Protein AF-A0AAX4KJR4-F1 (afdb_monomer_lite)

pLDDT: mean 84.68, std 13.96, range [45.69, 98.12]

Sequence (149 aa):
MFEKLKAKIAAHHSSHPLAKQRAEFLLVTADTPIERKAHFTAEVVGAGAAYQAFQAFENNEAHNKGIEGKISHARSKEIIVGLAEGRVVKLVEEKRLPFTSETEKVKFIKQAQKHAAADAKRAVRESGLYSQHELEPLDADEKIAAKIM

Structure (mmCIF, N/CA/C/O backbone):
data_AF-A0AAX4KJR4-F1
#
_entry.id   AF-A0AAX4KJR4-F1
#
loop_
_atom_site.group_PDB
_atom_site.id
_atom_site.type_symbol
_atom_site.label_atom_id
_atom_site.label_alt_id
_atom_site.label_comp_id
_atom_site.label_asym_id
_atom_site.label_entity_id
_atom_site.label_seq_id
_atom_site.pdbx_PDB_ins_code
_atom_site.Cartn_x
_atom_site.Cartn_y
_atom_site.Cartn_z
_atom_site.occupancy
_atom_site.B_iso_or_equiv
_atom_site.auth_seq_id
_atom_site.auth_comp_id
_atom_site.auth_asym_id
_atom_site.auth_atom_id
_atom_site.pdbx_PDB_model_num
ATOM 1 N N . MET A 1 1 ? 6.610 -14.774 -23.254 1.00 54.19 1 MET A N 1
ATOM 2 C CA . MET A 1 1 ? 7.323 -13.897 -22.293 1.00 54.19 1 MET A CA 1
ATOM 3 C C . MET A 1 1 ? 6.341 -13.177 -21.369 1.00 54.19 1 MET A C 1
ATOM 5 O O . MET A 1 1 ? 6.512 -13.278 -20.163 1.00 54.19 1 MET A O 1
ATOM 9 N N . PHE A 1 2 ? 5.274 -12.576 -21.910 1.00 57.09 2 PHE A N 1
ATOM 10 C CA . PHE A 1 2 ? 4.187 -11.927 -21.154 1.00 57.09 2 PHE A CA 1
ATOM 11 C C . PHE A 1 2 ? 3.537 -12.786 -20.058 1.00 57.09 2 PHE A C 1
ATOM 13 O O . PHE A 1 2 ? 3.451 -12.342 -18.919 1.00 57.09 2 PHE A O 1
ATOM 20 N N . GLU A 1 3 ? 3.167 -14.033 -20.353 1.00 61.91 3 GLU A N 1
ATOM 21 C CA . GLU A 1 3 ? 2.558 -14.928 -19.352 1.00 61.91 3 GLU A CA 1
ATOM 22 C C . GLU A 1 3 ? 3.482 -15.216 -18.159 1.00 61.91 3 GLU A C 1
ATOM 24 O O . GLU A 1 3 ? 3.032 -15.298 -17.021 1.00 61.91 3 GLU A O 1
ATOM 29 N N . LYS A 1 4 ? 4.802 -15.282 -18.386 1.00 64.38 4 LYS A N 1
ATOM 30 C CA . LYS A 1 4 ? 5.782 -15.464 -17.302 1.00 64.38 4 LYS A CA 1
ATOM 31 C C . LYS A 1 4 ? 5.904 -14.217 -16.423 1.00 64.38 4 LYS A C 1
ATOM 33 O O . LYS A 1 4 ? 6.120 -14.355 -15.225 1.00 64.38 4 LYS A O 1
ATOM 38 N N . LEU A 1 5 ? 5.783 -13.023 -17.006 1.00 64.00 5 LEU A N 1
ATOM 39 C CA . LEU A 1 5 ? 5.812 -11.760 -16.266 1.00 64.00 5 LEU A CA 1
ATOM 40 C C . LEU A 1 5 ? 4.543 -11.601 -15.419 1.00 64.00 5 LEU A C 1
ATOM 42 O O . LEU A 1 5 ? 4.646 -11.395 -14.215 1.00 64.00 5 LEU A O 1
ATOM 46 N N . LYS A 1 6 ? 3.364 -11.825 -16.011 1.00 66.81 6 LYS A N 1
ATOM 47 C CA . LYS A 1 6 ? 2.087 -11.837 -15.280 1.00 66.81 6 LYS A CA 1
ATOM 48 C C . LYS A 1 6 ? 2.082 -12.860 -14.143 1.00 66.81 6 LYS A C 1
ATOM 50 O O . LYS A 1 6 ? 1.675 -12.538 -13.032 1.00 66.81 6 LYS A O 1
ATOM 55 N N . ALA A 1 7 ? 2.588 -14.071 -14.388 1.00 68.62 7 ALA A N 1
ATOM 56 C CA . ALA A 1 7 ? 2.692 -15.102 -13.358 1.00 68.62 7 ALA A CA 1
ATOM 57 C C . ALA A 1 7 ? 3.625 -14.694 -12.205 1.00 68.62 7 ALA A C 1
ATOM 59 O O . ALA A 1 7 ? 3.299 -14.938 -11.047 1.00 68.62 7 ALA A O 1
ATOM 60 N N . LYS A 1 8 ? 4.761 -14.043 -12.498 1.00 68.19 8 LYS A N 1
ATOM 61 C CA . LYS A 1 8 ? 5.677 -13.528 -11.465 1.00 68.19 8 LYS A CA 1
ATOM 62 C C . LYS A 1 8 ? 5.036 -12.434 -10.619 1.00 68.19 8 LYS A C 1
ATOM 64 O O . LYS A 1 8 ? 5.150 -12.474 -9.397 1.00 68.19 8 LYS A O 1
ATOM 69 N N . ILE A 1 9 ? 4.328 -11.507 -11.254 1.00 69.75 9 ILE A N 1
ATOM 70 C CA . ILE A 1 9 ? 3.623 -10.438 -10.550 1.00 69.75 9 ILE A CA 1
ATOM 71 C C . ILE A 1 9 ? 2.519 -11.012 -9.652 1.00 69.75 9 ILE A C 1
ATOM 73 O O . ILE A 1 9 ? 2.442 -10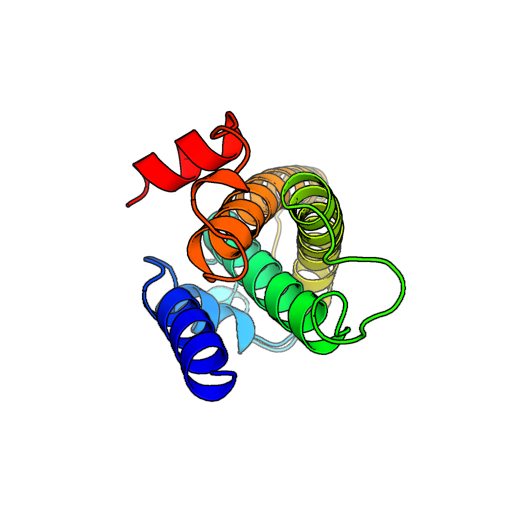.692 -8.465 1.00 69.75 9 ILE A O 1
ATOM 77 N N . ALA A 1 10 ? 1.702 -11.923 -10.187 1.00 70.50 10 ALA A N 1
ATOM 78 C CA . ALA A 1 10 ? 0.656 -12.590 -9.421 1.00 70.50 10 ALA A CA 1
ATOM 79 C C . ALA A 1 10 ? 1.230 -13.374 -8.225 1.00 70.50 10 ALA A C 1
ATOM 81 O O . ALA A 1 10 ? 0.705 -13.279 -7.113 1.00 70.50 10 ALA A O 1
ATOM 82 N N . ALA A 1 11 ? 2.340 -14.092 -8.427 1.00 71.00 11 ALA A N 1
ATOM 83 C CA . ALA A 1 11 ? 3.027 -14.822 -7.366 1.00 71.00 11 ALA A CA 1
ATOM 84 C C . ALA A 1 11 ? 3.527 -13.882 -6.256 1.00 71.00 11 ALA A C 1
ATOM 86 O O . ALA A 1 11 ? 3.281 -14.156 -5.079 1.00 71.00 11 ALA A O 1
ATOM 87 N N . HIS A 1 12 ? 4.128 -12.741 -6.611 1.00 73.00 12 HIS A N 1
ATOM 88 C CA . HIS A 1 12 ? 4.589 -11.737 -5.647 1.00 73.00 12 HIS A CA 1
ATOM 89 C C . HIS A 1 12 ? 3.452 -11.230 -4.740 1.00 73.00 12 HIS A C 1
ATOM 91 O O . HIS A 1 12 ? 3.605 -11.094 -3.526 1.00 73.00 12 HIS A O 1
ATOM 97 N N . HIS A 1 13 ? 2.262 -10.993 -5.297 1.00 74.25 13 HIS A N 1
ATOM 98 C CA . HIS A 1 13 ? 1.127 -10.550 -4.488 1.00 74.25 13 HIS A CA 1
ATOM 99 C C . HIS A 1 13 ? 0.659 -11.583 -3.461 1.00 74.25 13 HIS A C 1
ATOM 101 O O . HIS A 1 13 ? 0.120 -11.193 -2.416 1.00 74.25 13 HIS A O 1
ATOM 107 N N . SER A 1 14 ? 0.832 -12.871 -3.759 1.00 74.50 14 SER A N 1
ATOM 108 C CA . SER A 1 14 ? 0.446 -13.981 -2.885 1.00 74.50 14 SER A CA 1
ATOM 109 C C . SER A 1 14 ? 1.484 -14.305 -1.805 1.00 74.50 14 SER A C 1
ATOM 111 O O . SER A 1 14 ? 1.099 -14.770 -0.737 1.00 74.50 14 SER A O 1
ATOM 113 N N . SER A 1 15 ? 2.769 -14.010 -2.036 1.00 78.00 15 SER A N 1
ATOM 114 C CA . SER A 1 15 ? 3.863 -14.298 -1.095 1.00 78.00 15 SER A CA 1
ATOM 115 C C . SER A 1 15 ? 4.034 -13.254 0.014 1.00 78.00 15 SER A C 1
ATOM 117 O O . SER A 1 15 ? 4.844 -13.439 0.917 1.00 78.00 15 SER A O 1
ATOM 119 N N . HIS A 1 16 ? 3.282 -12.152 -0.028 1.00 80.75 16 HIS A N 1
ATOM 120 C CA . HIS A 1 16 ? 3.312 -11.121 1.007 1.00 80.75 16 HIS A CA 1
ATOM 121 C C . HIS A 1 16 ? 2.865 -11.687 2.376 1.00 80.75 16 HIS A C 1
ATOM 123 O O . HIS A 1 16 ? 1.787 -12.280 2.435 1.00 80.75 16 HIS A O 1
ATOM 129 N N . PRO A 1 17 ? 3.571 -11.425 3.498 1.00 84.12 17 PRO A N 1
ATOM 130 C CA . PRO A 1 17 ? 3.181 -11.929 4.827 1.00 84.12 17 PRO A CA 1
ATOM 131 C C . PRO A 1 17 ? 1.736 -11.577 5.225 1.00 84.12 17 PRO A C 1
ATOM 133 O O . PRO A 1 17 ? 0.977 -12.406 5.719 1.00 84.12 17 PRO A O 1
ATOM 136 N N . LEU A 1 18 ? 1.319 -10.346 4.922 1.00 89.50 18 LEU A N 1
ATOM 137 C CA . LEU A 1 18 ? -0.042 -9.845 5.126 1.00 89.50 18 LEU A CA 1
ATOM 138 C C . LEU A 1 18 ? -1.050 -10.201 4.014 1.00 89.50 18 LEU A C 1
ATOM 140 O O . LEU A 1 18 ? -2.149 -9.655 4.018 1.00 89.50 18 LEU A O 1
ATOM 144 N N . ALA A 1 19 ? -0.743 -11.088 3.057 1.00 88.38 19 ALA A N 1
ATOM 145 C CA . ALA A 1 19 ? -1.614 -11.344 1.899 1.00 88.38 19 ALA A CA 1
ATOM 146 C C . ALA A 1 19 ? -3.047 -11.747 2.289 1.00 88.38 19 ALA A C 1
ATOM 148 O O . ALA A 1 19 ? -4.004 -11.265 1.679 1.00 88.38 19 ALA A O 1
ATOM 149 N N . LYS A 1 20 ? -3.196 -12.582 3.328 1.00 91.44 20 LYS A N 1
ATOM 150 C CA . LYS A 1 20 ? -4.503 -13.018 3.839 1.00 91.44 20 LYS A CA 1
ATOM 151 C C . LYS A 1 20 ? -5.275 -11.866 4.491 1.00 91.44 20 LYS A C 1
ATOM 153 O O . LYS A 1 20 ? -6.393 -11.580 4.076 1.00 91.44 20 LYS A O 1
ATOM 158 N N . GLN A 1 21 ? -4.654 -11.159 5.438 1.00 91.56 21 GLN A N 1
ATOM 159 C CA . GLN A 1 21 ? -5.276 -10.025 6.140 1.00 91.56 21 GLN A CA 1
ATOM 160 C C . GLN A 1 21 ? -5.622 -8.881 5.180 1.00 91.56 21 GLN A C 1
ATOM 162 O O . GLN A 1 21 ? -6.678 -8.266 5.285 1.00 91.56 21 GLN A O 1
ATOM 167 N N . ARG A 1 22 ? -4.763 -8.633 4.187 1.00 93.69 22 ARG A N 1
ATOM 168 C CA . ARG A 1 22 ? -5.022 -7.701 3.091 1.00 93.69 22 ARG A CA 1
ATOM 169 C C . ARG A 1 22 ? -6.267 -8.099 2.304 1.00 93.69 22 ARG A C 1
ATOM 171 O O . ARG A 1 22 ? -7.099 -7.244 2.022 1.00 93.69 22 ARG A O 1
ATOM 178 N N . ALA A 1 23 ? -6.384 -9.368 1.907 1.00 93.19 23 ALA A N 1
ATOM 179 C CA . ALA A 1 23 ? -7.542 -9.847 1.155 1.00 93.19 23 ALA A CA 1
ATOM 180 C C . ALA A 1 23 ? -8.835 -9.688 1.970 1.00 93.19 23 ALA A C 1
ATOM 182 O O . ALA A 1 23 ? -9.816 -9.159 1.456 1.00 93.19 23 ALA A O 1
ATOM 183 N N . GLU A 1 24 ? -8.804 -10.053 3.253 1.00 93.44 24 GLU A N 1
ATOM 184 C CA . GLU A 1 24 ? -9.915 -9.848 4.190 1.00 93.44 24 GLU A CA 1
ATOM 185 C C . GLU A 1 24 ? -10.290 -8.364 4.309 1.00 93.44 24 GLU A C 1
ATOM 187 O O . GLU A 1 24 ? -11.457 -8.002 4.156 1.00 93.44 24 GLU A O 1
ATOM 192 N N . PHE A 1 25 ? -9.301 -7.483 4.482 1.00 95.06 25 PHE A N 1
ATOM 193 C CA . PHE A 1 25 ? -9.511 -6.038 4.513 1.00 95.06 25 PHE A CA 1
ATOM 194 C C . PHE A 1 25 ? -10.148 -5.517 3.224 1.00 95.06 25 PHE A C 1
ATOM 196 O O . PHE A 1 25 ? -11.076 -4.710 3.266 1.00 95.06 25 PHE A O 1
ATOM 203 N N . LEU A 1 26 ? -9.685 -5.967 2.057 1.00 93.69 26 LEU A N 1
ATOM 204 C CA . LEU A 1 26 ? -10.215 -5.510 0.775 1.00 93.69 26 LEU A CA 1
ATOM 205 C C . LEU A 1 26 ? -11.682 -5.916 0.561 1.00 93.69 26 LEU A C 1
ATOM 207 O O . LEU A 1 26 ? -12.397 -5.152 -0.086 1.00 93.69 26 LEU A O 1
ATOM 211 N N . LEU A 1 27 ? -12.149 -7.006 1.178 1.00 94.25 27 LEU A N 1
ATOM 212 C CA . LEU A 1 27 ? -13.553 -7.441 1.157 1.00 94.25 27 LEU A CA 1
ATOM 213 C C . LEU A 1 27 ? -14.474 -6.631 2.085 1.00 94.25 27 LEU A C 1
ATOM 215 O O . LEU A 1 27 ? -15.690 -6.658 1.910 1.00 94.25 27 LEU A O 1
ATOM 219 N N . VAL A 1 28 ? -13.922 -5.900 3.058 1.00 92.81 28 VAL A N 1
ATOM 220 C CA . VAL A 1 28 ? -14.709 -5.057 3.974 1.00 92.81 28 VAL A CA 1
ATOM 221 C C . VAL A 1 28 ? -15.405 -3.926 3.221 1.00 92.81 28 VAL A C 1
ATOM 223 O O . VAL A 1 28 ? -14.795 -3.228 2.406 1.00 92.81 28 VAL A O 1
ATOM 226 N N . THR A 1 29 ? -16.672 -3.709 3.552 1.00 93.62 29 THR A N 1
ATOM 227 C CA . THR A 1 29 ? -17.516 -2.625 3.037 1.00 93.62 29 THR A CA 1
ATOM 228 C C . THR A 1 29 ? -17.831 -1.606 4.135 1.00 93.62 29 THR A C 1
ATOM 230 O O . THR A 1 29 ? -17.603 -1.859 5.320 1.00 93.62 29 THR A O 1
ATOM 233 N N . ALA A 1 30 ? -18.404 -0.460 3.758 1.00 91.50 30 ALA A N 1
ATOM 234 C CA . ALA A 1 30 ? -18.856 0.564 4.702 1.00 91.50 30 ALA A CA 1
ATOM 235 C C . ALA A 1 30 ? -19.834 0.022 5.768 1.00 91.50 30 ALA A C 1
ATOM 237 O O . ALA A 1 30 ? -19.783 0.468 6.919 1.00 91.50 30 ALA A O 1
ATOM 238 N N . ASP A 1 31 ? -20.666 -0.955 5.388 1.00 93.06 31 ASP A N 1
ATOM 239 C CA . ASP A 1 31 ? -21.720 -1.565 6.215 1.00 93.06 31 ASP A CA 1
ATOM 240 C C . ASP A 1 31 ? -21.228 -2.747 7.064 1.00 93.06 31 ASP A C 1
ATOM 242 O O . ASP A 1 31 ? -21.979 -3.323 7.850 1.00 93.06 31 ASP A O 1
ATOM 246 N N . THR A 1 32 ? -19.956 -3.129 6.924 1.00 92.56 32 THR A N 1
ATOM 247 C CA . THR A 1 32 ? -19.369 -4.193 7.742 1.00 92.56 32 THR A CA 1
ATOM 248 C C . THR A 1 32 ? -19.380 -3.784 9.225 1.00 92.56 32 THR A C 1
ATOM 250 O O . THR A 1 32 ? -18.960 -2.661 9.542 1.00 92.56 32 THR A O 1
ATOM 253 N N . PRO A 1 33 ? -19.812 -4.672 10.150 1.00 93.56 33 PRO A N 1
ATOM 254 C CA . PRO A 1 33 ? -19.853 -4.375 11.580 1.00 93.56 33 PRO A CA 1
ATOM 255 C C . PRO A 1 33 ? -18.520 -3.845 12.113 1.00 93.56 33 PRO A C 1
ATOM 257 O O . PRO A 1 33 ? -17.456 -4.329 11.726 1.00 93.56 33 PRO A O 1
ATOM 260 N N . ILE A 1 34 ? -18.579 -2.877 13.033 1.00 89.44 34 ILE A N 1
ATOM 261 C CA . ILE A 1 34 ? -17.402 -2.168 13.567 1.00 89.44 34 ILE A CA 1
ATOM 262 C C . ILE A 1 34 ? -16.349 -3.144 14.107 1.00 89.44 34 ILE A C 1
ATOM 264 O O . ILE A 1 34 ? -15.173 -3.008 13.778 1.00 89.44 34 ILE A O 1
ATOM 268 N N . GLU A 1 35 ? -16.767 -4.172 14.845 1.00 88.88 35 GLU A N 1
ATOM 269 C CA . GLU A 1 35 ? -15.888 -5.205 15.418 1.00 88.88 35 GLU A CA 1
ATOM 270 C C . GLU A 1 35 ? -15.030 -5.917 14.357 1.00 88.88 35 GLU A C 1
ATOM 272 O O . GLU A 1 35 ? -13.874 -6.267 14.592 1.00 88.88 35 GLU A O 1
ATOM 277 N N . ARG A 1 36 ? -15.564 -6.065 13.138 1.00 87.81 36 ARG A N 1
ATOM 278 C CA . ARG A 1 36 ? -14.870 -6.702 12.013 1.00 87.81 36 ARG A CA 1
ATOM 279 C C . ARG A 1 36 ? -13.947 -5.764 11.241 1.00 87.81 36 ARG A C 1
ATOM 281 O O . ARG A 1 36 ? -13.191 -6.253 10.414 1.00 87.81 36 ARG A O 1
ATOM 288 N N . LYS A 1 37 ? -13.988 -4.450 11.481 1.00 90.81 37 LYS A N 1
ATOM 289 C CA . LYS A 1 37 ? -13.094 -3.478 10.822 1.00 90.81 37 LYS A CA 1
ATOM 290 C C . LYS A 1 37 ? -12.142 -2.749 11.768 1.00 90.81 37 LYS A C 1
ATOM 292 O O . LYS A 1 37 ? -11.129 -2.233 11.313 1.00 90.81 37 LYS A O 1
ATOM 297 N N . ALA A 1 38 ? -12.421 -2.736 13.069 1.00 89.12 38 ALA A N 1
ATOM 298 C CA . ALA A 1 38 ? -11.606 -2.041 14.065 1.00 89.12 38 ALA A CA 1
ATOM 299 C C . ALA A 1 38 ? -10.212 -2.658 14.271 1.00 89.12 38 ALA A C 1
ATOM 301 O O . ALA A 1 38 ? -9.299 -1.971 14.714 1.00 89.12 38 ALA A O 1
ATOM 302 N N . HIS A 1 39 ? -10.039 -3.943 13.953 1.00 90.19 39 HIS A N 1
ATOM 303 C CA . HIS A 1 39 ? -8.782 -4.660 14.173 1.00 90.19 39 HIS A CA 1
ATOM 304 C C . HIS A 1 39 ? -7.747 -4.465 13.052 1.00 90.19 39 HIS A C 1
ATOM 306 O O . HIS A 1 39 ? -6.621 -4.945 13.180 1.00 90.19 39 HIS A O 1
ATOM 312 N N . PHE A 1 40 ? -8.099 -3.798 11.944 1.00 94.38 40 PHE A N 1
ATOM 313 C CA . PHE A 1 40 ? -7.157 -3.601 10.844 1.00 94.38 40 PHE A CA 1
ATOM 314 C C . PHE A 1 40 ? -6.094 -2.568 11.203 1.00 94.38 40 PHE A C 1
ATOM 316 O O . PHE A 1 40 ? -6.384 -1.406 11.488 1.00 94.38 40 PHE A O 1
ATOM 323 N N . THR A 1 41 ? -4.839 -2.999 11.146 1.00 95.62 41 THR A N 1
ATOM 324 C CA . THR A 1 41 ? -3.681 -2.151 11.418 1.00 95.62 41 THR A CA 1
ATOM 325 C C . THR A 1 41 ? -3.330 -1.286 10.208 1.00 95.62 41 THR A C 1
ATOM 327 O O . THR A 1 41 ? -3.717 -1.569 9.070 1.00 95.62 41 THR A O 1
ATOM 330 N N . ALA A 1 42 ? -2.536 -0.239 10.442 1.00 96.25 42 ALA A N 1
ATOM 331 C CA . ALA A 1 42 ? -2.013 0.614 9.378 1.00 96.25 42 ALA A CA 1
ATOM 332 C C . ALA A 1 42 ? -1.186 -0.175 8.345 1.00 96.25 42 ALA A C 1
ATOM 334 O O . ALA A 1 42 ? -1.200 0.165 7.165 1.00 96.25 42 ALA A O 1
ATOM 335 N N . GLU A 1 43 ? -0.518 -1.250 8.769 1.00 95.25 43 GLU A N 1
ATOM 336 C CA . GLU A 1 43 ? 0.212 -2.174 7.895 1.00 95.25 43 GLU A CA 1
ATOM 337 C C . GLU A 1 43 ? -0.720 -2.901 6.925 1.00 95.25 43 GLU A C 1
ATOM 339 O O . GLU A 1 43 ? -0.464 -2.918 5.726 1.00 95.25 43 GLU A O 1
ATOM 344 N N . VAL A 1 44 ? -1.840 -3.447 7.413 1.00 95.62 44 VAL A N 1
ATOM 345 C CA . VAL A 1 44 ? -2.809 -4.155 6.560 1.00 95.62 44 VAL A CA 1
ATOM 346 C C . VAL A 1 44 ? -3.471 -3.199 5.571 1.00 95.62 44 VAL A C 1
ATOM 348 O O . VAL A 1 44 ? -3.609 -3.522 4.387 1.00 95.62 44 VAL A O 1
ATOM 351 N N . VAL A 1 45 ? -3.845 -2.002 6.035 1.00 97.00 45 VAL A N 1
ATOM 352 C CA . VAL A 1 45 ? -4.402 -0.955 5.166 1.00 97.00 45 VAL A CA 1
ATOM 353 C C . VAL A 1 45 ? -3.378 -0.522 4.118 1.00 97.00 45 VAL A C 1
ATOM 355 O O . VAL A 1 45 ? -3.721 -0.426 2.938 1.00 97.00 45 VAL A O 1
ATOM 358 N N . GLY A 1 46 ? -2.121 -0.320 4.523 1.00 96.31 46 GLY A N 1
ATOM 359 C CA . GLY A 1 46 ? -1.021 0.030 3.631 1.00 96.31 46 GLY A CA 1
ATOM 360 C C . GLY A 1 46 ? -0.753 -1.044 2.576 1.00 96.31 46 GLY A C 1
ATOM 361 O O . GLY A 1 46 ? -0.708 -0.733 1.388 1.00 96.31 46 GLY A O 1
ATOM 362 N N . ALA A 1 47 ? -0.704 -2.316 2.974 1.00 94.69 47 ALA A N 1
ATOM 363 C CA . ALA A 1 47 ? -0.550 -3.446 2.061 1.00 94.69 47 ALA A CA 1
ATOM 364 C C . ALA A 1 47 ? -1.723 -3.554 1.066 1.00 94.69 47 ALA A C 1
ATOM 366 O O . ALA A 1 47 ? -1.534 -3.901 -0.104 1.00 94.69 47 ALA A O 1
ATOM 367 N N . GLY A 1 48 ? -2.950 -3.242 1.502 1.00 95.44 48 GLY A N 1
ATOM 368 C CA . GLY A 1 48 ? -4.134 -3.174 0.636 1.00 95.44 48 GLY A CA 1
ATOM 3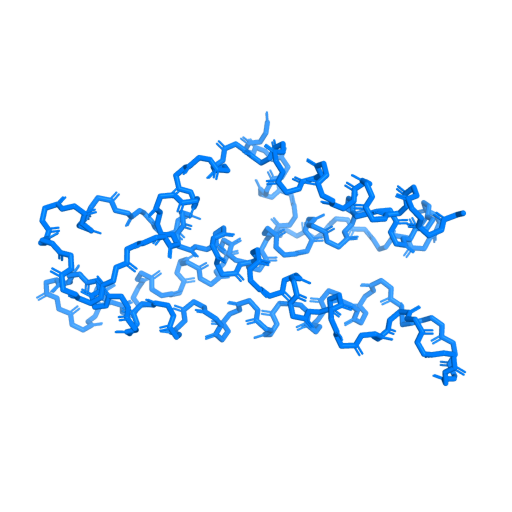69 C C . GLY A 1 48 ? -4.057 -2.040 -0.380 1.00 95.44 48 GLY A C 1
ATOM 370 O O . GLY A 1 48 ? -4.350 -2.243 -1.561 1.00 95.44 48 GLY A O 1
ATOM 371 N N . ALA A 1 49 ? -3.609 -0.870 0.065 1.00 97.06 49 ALA A N 1
ATOM 372 C CA . ALA A 1 49 ? -3.393 0.293 -0.780 1.00 97.06 49 ALA A CA 1
ATOM 373 C C . ALA A 1 49 ? -2.294 0.047 -1.823 1.00 97.06 49 ALA A C 1
ATOM 375 O O . ALA A 1 49 ? -2.526 0.275 -3.009 1.00 97.06 49 ALA A O 1
ATOM 376 N N . ALA A 1 50 ? -1.144 -0.490 -1.405 1.00 94.88 50 ALA A N 1
ATOM 377 C CA . ALA A 1 50 ? -0.036 -0.852 -2.286 1.00 94.88 50 ALA A CA 1
ATOM 378 C C . ALA A 1 50 ? -0.455 -1.884 -3.340 1.00 94.88 50 ALA A C 1
ATOM 380 O O . ALA A 1 50 ? -0.128 -1.737 -4.515 1.00 94.88 50 ALA A O 1
ATOM 381 N N . TYR A 1 51 ? -1.237 -2.895 -2.949 1.00 93.62 51 TYR A N 1
ATOM 382 C CA . TYR A 1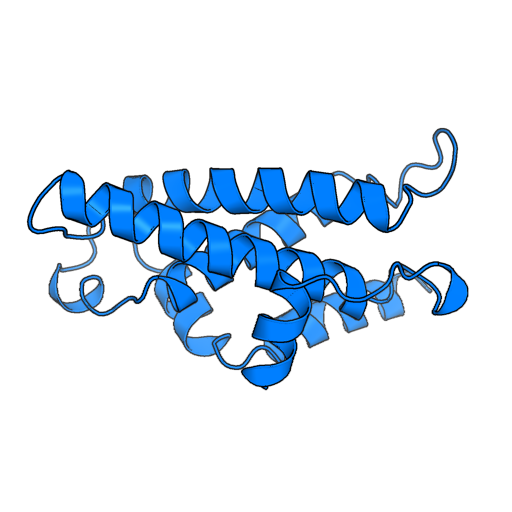 51 ? -1.773 -3.889 -3.879 1.00 93.62 51 TYR A CA 1
ATOM 383 C C . TYR A 1 51 ? -2.663 -3.255 -4.953 1.00 93.62 51 TYR A C 1
ATOM 385 O O . TYR A 1 51 ? -2.442 -3.474 -6.141 1.00 93.62 51 TYR A O 1
ATOM 393 N N . GLN A 1 52 ? -3.627 -2.421 -4.556 1.00 93.62 52 GLN A N 1
ATOM 394 C CA . GLN A 1 52 ? -4.504 -1.742 -5.514 1.00 93.62 52 GLN A CA 1
ATOM 395 C C . GLN A 1 52 ? -3.754 -0.725 -6.385 1.00 93.62 52 GLN A C 1
ATOM 397 O O . GLN A 1 52 ? -4.093 -0.557 -7.557 1.00 93.62 52 GLN A O 1
ATOM 402 N N . ALA A 1 53 ? -2.734 -0.059 -5.839 1.00 93.56 53 ALA A N 1
ATOM 403 C CA . ALA A 1 53 ? -1.862 0.832 -6.596 1.00 93.56 53 ALA A CA 1
ATOM 404 C C . ALA A 1 53 ? -1.056 0.070 -7.650 1.00 93.56 53 ALA A C 1
ATOM 406 O O . ALA A 1 53 ? -0.994 0.512 -8.793 1.00 93.56 53 ALA A O 1
ATOM 407 N N . PHE A 1 54 ? -0.513 -1.098 -7.297 1.00 90.31 54 PHE A N 1
ATOM 408 C CA . PHE A 1 54 ? 0.207 -1.953 -8.234 1.00 90.31 54 PHE A CA 1
ATOM 409 C C . PHE A 1 54 ? -0.703 -2.447 -9.364 1.00 90.31 54 PHE A C 1
ATOM 411 O O . PHE A 1 54 ? -0.351 -2.312 -10.529 1.00 90.31 54 PHE A O 1
ATOM 418 N N . GLN A 1 55 ? -1.921 -2.900 -9.050 1.00 89.06 55 GLN A N 1
A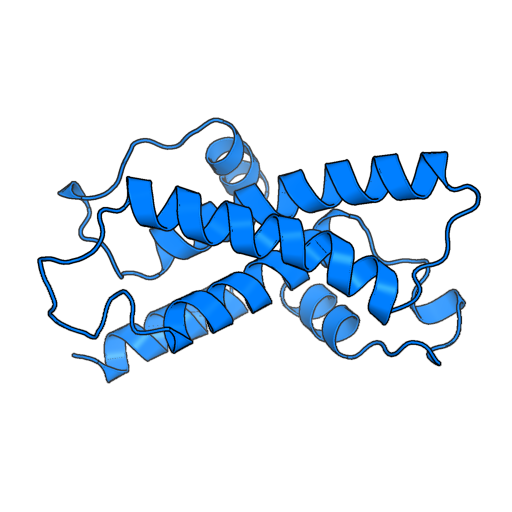TOM 419 C CA . GLN A 1 55 ? -2.898 -3.284 -10.077 1.00 89.06 55 GLN A CA 1
ATOM 420 C C . GLN A 1 55 ? -3.239 -2.124 -11.023 1.00 89.06 55 GLN A C 1
ATOM 422 O O . GLN A 1 55 ? -3.311 -2.300 -12.237 1.00 89.06 55 GLN A O 1
ATOM 427 N N . ALA A 1 56 ? -3.451 -0.920 -10.481 1.00 88.62 56 ALA A N 1
ATOM 428 C CA . ALA A 1 56 ? -3.720 0.266 -11.292 1.00 88.62 56 ALA A CA 1
ATOM 429 C C . ALA A 1 56 ? -2.519 0.638 -12.175 1.00 88.62 56 ALA A C 1
ATOM 431 O O . ALA A 1 56 ? -2.692 1.042 -13.324 1.00 88.62 56 ALA A O 1
ATOM 432 N N . PHE A 1 57 ? -1.313 0.481 -11.639 1.00 85.38 57 PHE A N 1
ATOM 433 C CA . PHE A 1 57 ? -0.063 0.723 -12.338 1.00 85.38 57 PHE A CA 1
ATOM 434 C C . PHE A 1 57 ? 0.144 -0.249 -13.509 1.00 85.38 57 PHE A C 1
ATOM 436 O O . PHE A 1 57 ? 0.449 0.190 -14.617 1.00 85.38 57 PHE A O 1
ATOM 443 N N . GLU A 1 58 ? -0.116 -1.544 -13.309 1.00 80.44 58 GLU A N 1
ATOM 444 C CA . GLU A 1 58 ? -0.086 -2.550 -14.377 1.00 80.44 58 GLU A CA 1
ATOM 445 C C . GLU A 1 58 ? -1.129 -2.285 -15.467 1.00 80.44 58 GLU A C 1
ATOM 447 O O . GLU A 1 58 ? -0.816 -2.328 -16.660 1.00 80.44 58 GLU A O 1
ATOM 452 N N . ASN A 1 59 ? -2.366 -1.981 -15.062 1.00 81.31 59 ASN A N 1
ATOM 453 C CA . ASN A 1 59 ? -3.479 -1.740 -15.981 1.00 81.31 59 ASN A CA 1
ATOM 454 C C . ASN A 1 59 ? -3.281 -0.491 -16.846 1.00 81.31 59 ASN A C 1
ATOM 456 O O . ASN A 1 59 ? -3.833 -0.418 -17.940 1.00 81.31 59 ASN A O 1
ATOM 460 N N . ASN A 1 60 ? -2.499 0.487 -16.381 1.00 73.75 60 ASN A N 1
ATOM 461 C CA . ASN A 1 60 ? -2.206 1.698 -17.147 1.00 73.75 60 ASN A CA 1
ATOM 462 C C . ASN A 1 60 ? -1.191 1.480 -18.277 1.00 73.75 60 ASN A C 1
ATOM 464 O O . ASN A 1 60 ? -0.844 2.435 -18.968 1.00 73.75 60 ASN A O 1
ATOM 468 N N . GLU A 1 61 ? -0.710 0.246 -18.480 1.00 63.66 61 GLU A N 1
ATOM 469 C CA . GLU A 1 61 ? 0.188 -0.126 -19.577 1.00 63.66 61 GLU A CA 1
ATOM 470 C C . GLU A 1 61 ? 1.437 0.767 -19.686 1.00 63.66 61 GLU A C 1
ATOM 472 O O . GLU A 1 61 ? 2.085 0.805 -20.730 1.00 63.66 61 GLU A O 1
ATOM 477 N N . ALA A 1 62 ? 1.832 1.437 -18.600 1.00 55.59 62 ALA A N 1
ATOM 478 C CA . ALA A 1 62 ? 2.988 2.332 -18.550 1.00 55.59 62 ALA A CA 1
ATOM 479 C C . ALA A 1 62 ? 4.316 1.588 -18.836 1.00 55.59 62 ALA A C 1
ATOM 481 O O . ALA A 1 62 ? 5.342 2.193 -19.136 1.00 55.59 62 ALA A O 1
ATOM 482 N N . HIS A 1 63 ? 4.275 0.251 -18.799 1.00 57.50 63 HIS A N 1
ATOM 483 C CA . HIS A 1 63 ? 5.338 -0.658 -19.232 1.00 57.50 63 HIS A CA 1
ATOM 484 C C . HIS A 1 63 ? 5.078 -1.378 -20.561 1.00 57.50 63 HIS A C 1
ATOM 486 O O . HIS A 1 63 ? 5.998 -1.998 -21.089 1.00 57.50 63 HIS A O 1
ATOM 492 N N . ASN A 1 64 ? 3.852 -1.319 -21.092 1.00 54.34 64 ASN A N 1
ATOM 493 C CA . ASN A 1 64 ? 3.411 -2.083 -22.264 1.00 54.34 64 ASN A CA 1
ATOM 494 C C . ASN A 1 64 ? 3.221 -1.217 -23.520 1.00 54.34 64 ASN A C 1
ATOM 496 O O . ASN A 1 64 ? 3.395 -1.726 -24.626 1.00 54.34 64 ASN A O 1
ATOM 500 N N . LYS A 1 65 ? 2.897 0.078 -23.393 1.00 48.91 65 LYS A N 1
ATOM 501 C CA . LYS A 1 65 ? 2.815 0.983 -24.548 1.00 48.91 65 LYS A CA 1
ATOM 502 C C . LYS A 1 65 ? 4.189 1.568 -24.825 1.00 48.91 65 LYS A C 1
ATOM 504 O O . LYS A 1 65 ? 4.649 2.451 -24.113 1.00 48.91 65 LYS A O 1
ATOM 509 N N . GLY A 1 66 ? 4.830 1.048 -25.870 1.00 45.97 66 GLY A N 1
ATOM 510 C CA . GLY A 1 66 ? 6.102 1.519 -26.416 1.00 45.97 66 GLY A CA 1
ATOM 511 C C . GLY A 1 66 ? 6.032 2.935 -26.990 1.00 45.97 66 GLY A C 1
ATOM 512 O O . GLY A 1 66 ? 6.221 3.124 -28.186 1.00 45.97 66 GLY A O 1
ATOM 513 N N . ILE A 1 67 ? 5.774 3.924 -26.142 1.00 47.94 67 ILE A N 1
ATOM 514 C CA . ILE A 1 67 ? 5.928 5.338 -26.456 1.00 47.94 67 ILE A CA 1
ATOM 515 C C . ILE A 1 67 ? 7.099 5.811 -25.595 1.00 47.94 67 ILE A C 1
ATOM 517 O O . ILE A 1 67 ? 6.968 5.941 -24.386 1.00 47.94 67 ILE A O 1
ATOM 521 N N . GLU A 1 68 ? 8.257 5.956 -26.241 1.00 50.91 68 GLU A N 1
ATOM 522 C CA . GLU A 1 68 ? 9.499 6.498 -25.671 1.00 50.91 68 GLU A CA 1
ATOM 523 C C . GLU A 1 68 ? 10.035 5.781 -24.422 1.00 50.91 68 GLU A C 1
ATOM 525 O O . GLU A 1 68 ? 10.129 6.337 -23.334 1.00 50.91 68 GLU A O 1
ATOM 530 N N . GLY A 1 69 ? 10.496 4.543 -24.616 1.00 58.16 69 GLY A N 1
ATOM 531 C CA . GLY A 1 69 ? 11.329 3.849 -23.637 1.00 58.16 69 GLY A CA 1
ATOM 532 C C . GLY A 1 69 ? 10.568 3.327 -22.417 1.00 58.16 69 GLY A C 1
ATOM 533 O O . GLY A 1 69 ? 9.594 3.883 -21.924 1.00 58.16 69 GLY A O 1
ATOM 534 N N . LYS A 1 70 ? 11.024 2.189 -21.906 1.00 72.25 70 LYS A N 1
ATOM 535 C CA . LYS A 1 70 ? 10.550 1.642 -20.636 1.00 72.25 70 LYS A CA 1
ATOM 536 C C . LYS A 1 70 ? 10.774 2.681 -19.527 1.00 72.25 70 LYS A C 1
ATOM 538 O O . LYS A 1 70 ? 11.902 3.134 -19.346 1.00 72.25 70 LYS A O 1
ATOM 543 N N . ILE A 1 71 ? 9.730 3.020 -18.765 1.00 82.38 71 ILE A N 1
ATOM 544 C CA . ILE A 1 71 ? 9.850 3.915 -17.602 1.00 82.38 71 ILE A CA 1
ATOM 545 C C . ILE A 1 71 ? 10.934 3.379 -16.661 1.00 82.38 71 ILE A C 1
ATOM 547 O O . ILE A 1 71 ? 10.923 2.192 -16.323 1.00 82.38 71 ILE A O 1
ATOM 551 N N . SER A 1 72 ? 11.860 4.238 -16.230 1.00 87.62 72 SER A N 1
ATOM 552 C CA . SER A 1 72 ? 12.950 3.850 -15.330 1.00 87.62 72 SER A CA 1
ATOM 553 C C . SER A 1 72 ? 12.426 3.315 -13.994 1.00 87.62 72 SER A C 1
ATOM 555 O O . SER A 1 72 ? 11.338 3.674 -13.541 1.00 87.62 72 SER A O 1
ATOM 557 N N . HIS A 1 73 ? 13.211 2.465 -13.330 1.00 89.56 73 HIS A N 1
ATOM 558 C CA . HIS A 1 73 ? 12.848 1.919 -12.019 1.00 89.56 73 HIS A CA 1
ATOM 559 C C . HIS A 1 73 ? 12.570 3.026 -10.989 1.00 89.56 73 HIS A C 1
ATOM 561 O O . HIS A 1 73 ? 11.588 2.948 -10.251 1.00 89.56 73 HIS A O 1
ATOM 567 N N . ALA A 1 74 ? 13.381 4.091 -10.997 1.00 90.00 74 ALA A N 1
ATOM 568 C CA . ALA A 1 74 ? 13.183 5.271 -10.157 1.00 90.00 74 ALA A CA 1
ATOM 569 C C . ALA A 1 74 ? 11.817 5.928 -10.404 1.00 90.00 74 ALA A C 1
ATOM 571 O O . ALA A 1 74 ? 11.045 6.139 -9.469 1.00 90.00 74 ALA A O 1
ATOM 572 N N . ARG A 1 75 ? 11.469 6.175 -11.672 1.00 89.19 75 ARG A N 1
ATOM 573 C CA . ARG A 1 75 ? 10.205 6.829 -12.014 1.00 89.19 75 ARG A CA 1
ATOM 574 C C . ARG A 1 75 ? 8.992 5.958 -11.681 1.00 89.19 75 ARG A C 1
ATOM 576 O O . ARG A 1 75 ? 7.978 6.473 -11.218 1.00 89.19 75 ARG A O 1
ATOM 583 N N . SER A 1 76 ? 9.097 4.644 -11.841 1.00 90.12 76 SER A N 1
ATOM 584 C CA . SER A 1 76 ? 8.037 3.718 -11.423 1.00 90.12 76 SER A CA 1
ATOM 585 C C . SER A 1 76 ? 7.815 3.712 -9.920 1.00 90.12 76 SER A C 1
ATOM 587 O O . SER A 1 76 ? 6.665 3.686 -9.484 1.00 90.12 76 SER A O 1
ATOM 589 N N . LYS A 1 77 ? 8.889 3.797 -9.123 1.00 91.62 77 LYS A N 1
ATOM 590 C CA . LYS A 1 77 ? 8.778 3.948 -7.667 1.00 91.62 77 LYS A CA 1
ATOM 591 C C . LYS A 1 77 ? 8.033 5.225 -7.289 1.00 91.62 77 LYS A C 1
ATOM 593 O O . LYS A 1 77 ? 7.139 5.170 -6.454 1.00 91.62 77 LYS A O 1
ATOM 598 N N . GLU A 1 78 ? 8.350 6.355 -7.915 1.00 91.56 78 GLU A N 1
ATOM 599 C CA . GLU A 1 78 ? 7.649 7.621 -7.653 1.00 91.56 78 GLU A CA 1
ATOM 600 C C . GLU A 1 78 ? 6.154 7.525 -7.974 1.00 91.56 78 GLU A C 1
ATOM 602 O O . GLU A 1 78 ? 5.311 7.886 -7.152 1.00 91.56 78 GLU A O 1
ATOM 607 N N . ILE A 1 79 ? 5.823 7.002 -9.160 1.00 91.12 79 ILE A N 1
ATOM 608 C CA . ILE A 1 79 ? 4.435 6.865 -9.613 1.00 91.12 79 ILE A CA 1
ATOM 609 C C . ILE A 1 79 ? 3.657 5.963 -8.657 1.00 91.12 79 ILE A C 1
ATOM 611 O O . ILE A 1 79 ? 2.569 6.329 -8.207 1.00 91.12 79 ILE A O 1
ATOM 615 N N . ILE A 1 80 ? 4.201 4.787 -8.331 1.00 92.25 80 ILE A N 1
ATOM 616 C CA . ILE A 1 80 ? 3.467 3.826 -7.516 1.00 92.25 80 ILE A CA 1
ATOM 617 C C . ILE A 1 80 ? 3.296 4.298 -6.070 1.00 92.25 80 ILE A C 1
ATOM 619 O O . ILE A 1 80 ? 2.255 4.028 -5.478 1.00 92.25 80 ILE A O 1
ATOM 623 N N . VAL A 1 81 ? 4.265 5.034 -5.515 1.00 94.75 81 VAL A N 1
ATOM 624 C CA . VAL A 1 81 ? 4.151 5.627 -4.174 1.00 94.75 81 VAL A CA 1
ATOM 625 C C . VAL A 1 81 ? 3.000 6.623 -4.142 1.00 94.75 81 VAL A C 1
ATOM 627 O O . VAL A 1 81 ? 2.122 6.489 -3.295 1.00 94.75 81 VAL A O 1
ATOM 630 N N . GLY A 1 82 ? 2.930 7.546 -5.107 1.00 94.38 82 GLY A N 1
ATOM 631 C CA . GL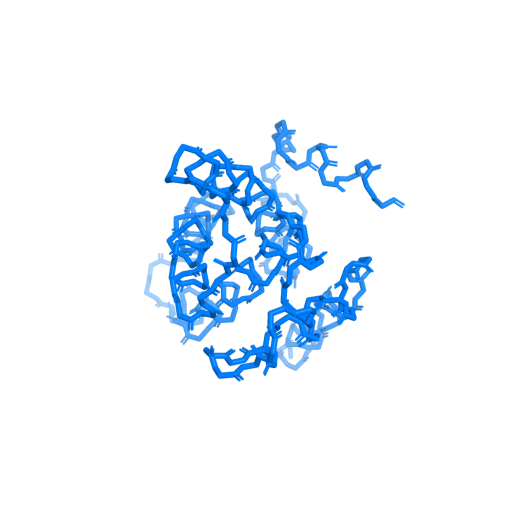Y A 1 82 ? 1.830 8.512 -5.172 1.00 94.38 82 GLY A CA 1
ATOM 632 C C . GLY A 1 82 ? 0.458 7.839 -5.302 1.00 94.38 82 GLY A C 1
ATOM 633 O O . GLY A 1 82 ? -0.499 8.221 -4.623 1.00 94.38 82 GLY A O 1
ATOM 634 N N . LEU A 1 83 ? 0.363 6.782 -6.118 1.00 95.19 83 LEU A N 1
ATOM 635 C CA . LEU A 1 83 ? -0.857 5.979 -6.232 1.00 95.19 83 LEU A CA 1
ATOM 636 C C . LEU A 1 83 ? -1.212 5.286 -4.910 1.00 95.19 83 LEU A C 1
ATOM 638 O O . LEU A 1 83 ? -2.372 5.318 -4.498 1.00 95.19 83 LEU A O 1
ATOM 642 N N . ALA A 1 84 ? -0.236 4.668 -4.245 1.00 96.44 84 ALA A N 1
ATOM 643 C CA . ALA A 1 84 ? -0.430 3.930 -3.003 1.00 96.44 84 ALA A CA 1
ATOM 644 C C . ALA A 1 84 ? -0.859 4.853 -1.855 1.00 96.44 84 ALA A C 1
ATOM 646 O O . ALA A 1 84 ? -1.838 4.562 -1.169 1.00 96.44 84 ALA A O 1
ATOM 647 N N . GLU A 1 85 ? -0.205 6.002 -1.691 1.00 97.31 85 GLU A N 1
ATOM 648 C CA . GLU A 1 85 ? -0.534 6.974 -0.647 1.00 97.31 85 GLU A CA 1
ATOM 649 C C . GLU A 1 85 ? -1.936 7.567 -0.816 1.00 97.31 85 GLU A C 1
ATOM 651 O O . GLU A 1 85 ? -2.680 7.686 0.162 1.00 97.31 85 GLU A O 1
ATOM 656 N N . GLY A 1 86 ? -2.331 7.889 -2.053 1.00 96.88 86 GLY A N 1
ATOM 657 C CA . GLY A 1 86 ? -3.694 8.330 -2.354 1.00 96.88 86 GLY A CA 1
ATOM 658 C C . GLY A 1 86 ? -4.725 7.227 -2.100 1.00 96.88 86 GLY A C 1
ATOM 659 O O . GLY A 1 86 ? -5.829 7.485 -1.612 1.00 96.88 86 GLY A O 1
ATOM 660 N N . ARG A 1 87 ? -4.359 5.968 -2.369 1.00 97.25 87 ARG A N 1
ATOM 661 C CA . ARG A 1 87 ? -5.238 4.821 -2.135 1.00 97.25 87 ARG A CA 1
ATOM 662 C C . ARG A 1 87 ? -5.479 4.549 -0.655 1.00 97.25 87 ARG A C 1
ATOM 664 O O . ARG A 1 87 ? -6.583 4.138 -0.316 1.00 97.25 87 ARG A O 1
ATOM 671 N N . VAL A 1 88 ? -4.508 4.823 0.220 1.00 98.12 88 VAL A N 1
ATOM 672 C CA . VAL A 1 88 ? -4.704 4.743 1.678 1.00 98.12 88 VAL A CA 1
ATOM 673 C C . VAL A 1 88 ? -5.848 5.650 2.118 1.00 98.12 88 VAL A C 1
ATOM 675 O O . VAL A 1 88 ? -6.774 5.174 2.770 1.00 98.12 88 VAL A O 1
ATOM 678 N N . VAL A 1 89 ? -5.809 6.929 1.732 1.00 97.44 89 VAL A N 1
ATOM 679 C CA . VAL A 1 89 ? -6.847 7.908 2.101 1.00 97.44 89 VAL A CA 1
ATOM 680 C C . VAL A 1 89 ? -8.215 7.414 1.640 1.00 97.44 89 VAL A C 1
ATOM 682 O O . VAL A 1 89 ? -9.136 7.281 2.446 1.00 97.44 89 VAL A O 1
ATOM 685 N N . LYS A 1 90 ? -8.303 7.022 0.365 1.00 96.62 90 LYS A N 1
ATOM 686 C CA . LYS A 1 90 ? -9.529 6.499 -0.236 1.00 96.62 90 LYS A CA 1
ATOM 687 C C . LYS A 1 90 ? -10.070 5.270 0.503 1.00 96.62 90 LYS A C 1
ATOM 689 O O . LYS A 1 90 ? -11.252 5.219 0.818 1.00 96.62 90 LYS A O 1
ATOM 694 N N . LEU A 1 91 ? -9.221 4.290 0.814 1.00 96.50 91 LEU A N 1
ATOM 695 C CA . LEU A 1 91 ? -9.636 3.056 1.488 1.00 96.50 91 LEU A CA 1
ATOM 696 C C . LEU A 1 91 ? -10.116 3.303 2.921 1.00 96.50 91 LEU A C 1
ATOM 698 O O . LEU A 1 91 ? -11.082 2.674 3.350 1.00 96.50 91 LEU A O 1
ATOM 702 N N . VAL A 1 92 ? -9.462 4.210 3.651 1.00 96.31 92 VAL A N 1
ATOM 703 C CA . VAL A 1 92 ? -9.869 4.596 5.010 1.00 96.31 92 VAL A CA 1
ATOM 704 C C . VAL A 1 92 ? -11.264 5.228 5.000 1.00 96.31 92 VAL A C 1
ATOM 706 O O . VAL A 1 92 ? -12.093 4.895 5.851 1.00 96.31 92 VAL A O 1
ATOM 709 N N . GLU A 1 93 ? -11.540 6.091 4.021 1.00 94.12 93 GLU A N 1
ATOM 710 C CA . GLU A 1 93 ? -12.836 6.754 3.849 1.00 94.12 93 GLU A CA 1
ATOM 711 C C . GLU A 1 93 ? -13.930 5.788 3.373 1.00 94.12 93 GLU A C 1
ATOM 713 O O . GLU A 1 93 ? -14.973 5.668 4.020 1.00 94.12 93 GLU A O 1
ATOM 718 N N . GLU A 1 94 ? -13.687 5.043 2.290 1.00 95.12 94 GLU A N 1
ATOM 719 C CA . GLU A 1 94 ? -14.665 4.127 1.684 1.00 95.12 94 GLU A CA 1
ATOM 720 C C . GLU A 1 94 ? -15.079 3.003 2.638 1.00 95.12 94 GLU A C 1
ATOM 722 O O . GLU A 1 94 ? -16.253 2.634 2.706 1.00 95.12 94 GLU A O 1
ATOM 727 N N . LYS A 1 95 ? -14.129 2.463 3.410 1.00 93.88 95 LYS A N 1
ATOM 728 C CA . LYS A 1 95 ? -14.391 1.370 4.360 1.00 93.88 95 LYS A CA 1
ATOM 729 C C . LYS A 1 95 ? -14.867 1.868 5.724 1.00 93.88 95 LYS A C 1
ATOM 731 O O . LYS A 1 95 ? -15.199 1.053 6.588 1.00 93.88 95 LYS A O 1
ATOM 736 N N . ARG A 1 96 ? -14.937 3.192 5.923 1.00 94.00 96 ARG A N 1
ATOM 737 C CA . ARG A 1 96 ? -15.370 3.850 7.166 1.00 94.00 96 ARG A CA 1
ATOM 738 C C . ARG A 1 96 ? -14.696 3.241 8.396 1.00 94.00 96 ARG A C 1
ATOM 740 O O . ARG A 1 96 ? -15.388 2.753 9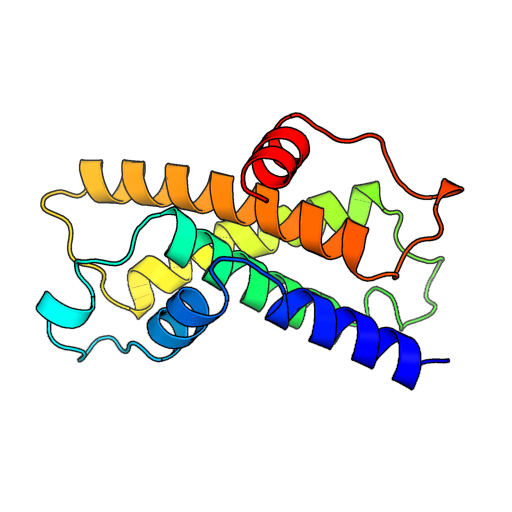.298 1.00 94.00 96 ARG A O 1
ATOM 747 N N . LEU A 1 97 ? -13.363 3.187 8.396 1.00 93.69 97 LEU A N 1
ATOM 748 C CA . LEU A 1 97 ? -12.622 2.644 9.535 1.00 93.69 97 LEU A CA 1
ATOM 749 C C . LEU A 1 97 ? -12.911 3.470 10.803 1.00 93.69 97 LEU A C 1
ATOM 751 O O . LEU A 1 97 ? -13.002 4.697 10.718 1.00 93.69 97 LEU A O 1
ATOM 755 N N . PRO A 1 98 ? -13.116 2.820 11.961 1.00 93.56 98 PRO A N 1
ATOM 756 C CA . PRO A 1 98 ? -13.458 3.514 13.194 1.00 93.56 98 PRO A CA 1
ATOM 757 C C . PRO A 1 98 ? -12.212 4.155 13.821 1.00 93.56 98 PRO A C 1
ATOM 759 O O . PRO A 1 98 ? -11.188 3.497 13.978 1.00 93.56 98 PRO A O 1
ATOM 762 N N . PHE A 1 99 ? -12.323 5.420 14.228 1.00 94.62 99 PHE A N 1
ATOM 763 C CA . PHE A 1 99 ? -11.284 6.152 14.960 1.00 94.62 99 PHE A CA 1
ATOM 764 C C . PHE A 1 99 ? -11.912 6.896 16.133 1.00 94.62 99 PHE A C 1
ATOM 766 O O . PHE A 1 99 ? -13.057 7.338 16.029 1.00 94.62 99 PHE A O 1
ATOM 773 N N . THR A 1 100 ? -11.176 7.067 17.234 1.00 92.75 100 THR A N 1
ATOM 774 C CA . THR A 1 100 ? -11.713 7.794 18.398 1.00 92.75 100 THR A CA 1
ATOM 775 C C . THR A 1 100 ? -11.692 9.312 18.196 1.00 92.75 100 THR A C 1
ATOM 777 O O . THR A 1 100 ? -12.455 10.036 18.830 1.00 92.75 100 THR A O 1
ATOM 780 N N . SER A 1 101 ? -10.839 9.808 17.292 1.00 96.00 101 SER A N 1
ATOM 781 C CA . SER A 1 101 ? -10.741 11.223 16.930 1.00 96.00 101 SER A CA 1
ATOM 782 C C . SER A 1 101 ? -10.156 11.417 15.529 1.00 96.00 101 SER A C 1
ATOM 784 O O . SER A 1 101 ? -9.471 10.539 14.995 1.00 96.00 101 SER A O 1
ATOM 786 N N . GLU A 1 102 ? -10.353 12.606 14.951 1.00 95.19 102 GLU A N 1
ATOM 787 C CA . GLU A 1 102 ? -9.741 12.960 13.662 1.00 95.19 102 GLU A CA 1
ATOM 788 C C . GLU A 1 102 ? -8.203 12.964 13.745 1.00 95.19 102 GLU A C 1
ATOM 790 O O . GLU A 1 102 ? -7.517 12.563 12.808 1.00 95.19 102 GLU A O 1
ATOM 795 N N . THR A 1 103 ? -7.635 13.327 14.898 1.00 96.88 103 THR A N 1
ATOM 796 C CA . THR A 1 103 ? -6.183 13.290 15.126 1.00 96.88 103 THR A CA 1
ATOM 797 C C . THR A 1 103 ? -5.623 11.871 15.023 1.00 96.88 103 THR A C 1
ATOM 799 O O . THR A 1 103 ? -4.560 11.667 14.433 1.00 96.88 103 THR A O 1
ATOM 802 N N . GLU A 1 104 ? -6.317 10.877 15.582 1.00 96.38 104 GLU A N 1
ATOM 803 C CA . GLU A 1 104 ? -5.915 9.473 15.453 1.00 96.38 104 GLU A CA 1
ATOM 804 C C . GLU A 1 104 ? -6.043 8.972 14.022 1.00 96.38 104 GLU A C 1
ATOM 806 O O . GLU A 1 104 ? -5.128 8.314 13.530 1.00 96.38 104 GLU A O 1
ATOM 811 N N . LYS A 1 105 ? -7.121 9.348 13.329 1.00 96.69 105 LYS A N 1
ATOM 812 C CA . LYS A 1 105 ? -7.303 9.039 11.910 1.00 96.69 105 LYS A CA 1
ATOM 813 C C . LYS A 1 105 ? -6.153 9.584 11.063 1.00 96.69 105 LYS A C 1
ATOM 815 O O . LYS A 1 105 ? -5.584 8.849 10.260 1.00 96.69 105 LYS A O 1
ATOM 820 N N . VAL A 1 106 ? -5.742 10.835 11.277 1.00 97.44 106 VAL A N 1
ATOM 821 C CA . VAL A 1 106 ? -4.605 11.439 10.560 1.00 97.44 106 VAL A CA 1
ATOM 822 C C . VAL A 1 106 ? -3.294 10.707 10.862 1.00 97.44 106 VAL A C 1
ATOM 824 O O . VAL A 1 106 ? -2.517 10.440 9.944 1.00 97.44 106 VAL A O 1
ATOM 827 N N . LYS A 1 107 ? -3.033 10.351 12.128 1.00 97.50 107 LYS A N 1
ATOM 828 C CA . LYS A 1 107 ? -1.844 9.560 12.500 1.00 97.50 107 LYS A CA 1
ATOM 829 C C . LYS A 1 107 ? -1.856 8.184 11.832 1.00 97.50 107 LYS A C 1
ATOM 831 O O . LYS A 1 107 ? -0.834 7.765 11.292 1.00 97.50 107 LYS A O 1
ATOM 836 N N . PHE A 1 108 ? -3.009 7.520 11.826 1.00 97.31 108 PHE A N 1
ATOM 837 C CA . PHE A 1 108 ? -3.196 6.227 11.183 1.00 97.31 108 PHE A CA 1
ATOM 838 C C . PHE A 1 108 ? -2.949 6.304 9.675 1.00 97.31 108 PHE A C 1
ATOM 840 O O . PHE A 1 108 ? -2.183 5.501 9.151 1.00 97.31 108 PHE A O 1
ATOM 847 N N . ILE A 1 109 ? -3.531 7.294 8.987 1.00 97.88 109 ILE A N 1
ATOM 848 C CA . ILE A 1 109 ? -3.330 7.512 7.548 1.00 97.88 109 ILE A CA 1
ATOM 849 C C . ILE A 1 109 ? -1.846 7.705 7.240 1.00 97.88 109 ILE A C 1
ATOM 851 O O . ILE A 1 109 ? -1.331 7.027 6.359 1.00 97.88 109 ILE A O 1
ATOM 855 N N . LYS A 1 110 ? -1.133 8.553 7.993 1.00 97.81 110 LYS A N 1
ATOM 856 C CA . LYS A 1 110 ? 0.311 8.770 7.790 1.00 97.81 110 LYS A CA 1
ATOM 857 C C . LYS A 1 110 ? 1.120 7.482 7.949 1.00 97.81 110 LYS A C 1
ATOM 859 O O . LYS A 1 110 ? 2.011 7.206 7.150 1.00 97.81 110 LYS A O 1
ATOM 864 N N . GLN A 1 111 ? 0.802 6.680 8.964 1.00 97.19 111 GLN A N 1
ATOM 865 C CA . GLN A 1 111 ? 1.472 5.400 9.175 1.00 97.19 111 GLN A CA 1
ATOM 866 C C . GLN A 1 111 ? 1.158 4.416 8.038 1.00 97.19 111 GLN A C 1
ATOM 868 O O . GLN A 1 111 ? 2.063 3.781 7.502 1.00 97.19 111 GLN A O 1
ATOM 873 N N . ALA A 1 112 ? -0.106 4.329 7.623 1.00 97.19 112 ALA A N 1
ATOM 874 C CA . ALA A 1 112 ? -0.538 3.458 6.537 1.00 97.19 112 ALA A CA 1
ATOM 875 C C . ALA A 1 112 ? 0.065 3.880 5.189 1.00 97.19 112 ALA A C 1
ATOM 877 O O . ALA A 1 112 ? 0.451 3.016 4.411 1.00 97.19 112 ALA A O 1
ATOM 878 N N . GLN A 1 113 ? 0.223 5.183 4.935 1.00 97.75 113 GLN A N 1
ATOM 879 C CA . GLN A 1 113 ? 0.923 5.725 3.765 1.00 97.75 113 GLN A CA 1
ATOM 880 C C . GLN A 1 113 ? 2.385 5.284 3.729 1.00 97.75 113 GLN A C 1
ATOM 882 O O . GLN A 1 113 ? 2.847 4.815 2.693 1.00 97.75 113 GLN A O 1
ATOM 887 N N . LYS A 1 114 ? 3.086 5.322 4.869 1.00 95.88 114 LYS A N 1
ATOM 888 C CA . LYS A 1 114 ? 4.464 4.824 4.963 1.00 95.88 114 LYS A CA 1
ATOM 889 C C . LYS A 1 114 ? 4.565 3.334 4.616 1.00 95.88 114 LYS A C 1
ATOM 891 O O . LYS A 1 114 ? 5.440 2.945 3.846 1.00 95.88 114 LYS A O 1
ATOM 896 N N . HIS A 1 115 ? 3.665 2.507 5.153 1.00 94.56 115 HIS A N 1
ATOM 897 C CA . HIS A 1 115 ? 3.620 1.080 4.815 1.00 94.56 115 HIS A CA 1
ATOM 898 C C . HIS A 1 115 ? 3.265 0.855 3.341 1.00 94.56 115 HIS A C 1
ATOM 900 O O . HIS A 1 115 ? 3.920 0.066 2.668 1.00 94.56 115 HIS A O 1
ATOM 906 N N . ALA A 1 116 ? 2.292 1.602 2.816 1.00 95.31 116 ALA A N 1
ATOM 907 C CA . ALA A 1 116 ? 1.888 1.523 1.420 1.00 95.31 116 ALA A CA 1
ATOM 908 C C . ALA A 1 116 ? 3.037 1.884 0.469 1.00 95.31 116 ALA A C 1
ATOM 910 O O . ALA A 1 116 ? 3.266 1.178 -0.507 1.00 95.31 116 ALA A O 1
ATOM 911 N N . ALA A 1 117 ? 3.787 2.948 0.767 1.00 94.44 117 ALA A N 1
ATOM 912 C CA . ALA A 1 117 ? 4.946 3.363 -0.014 1.00 94.44 117 ALA A CA 1
ATOM 913 C C . ALA A 1 117 ? 6.046 2.290 -0.005 1.00 94.44 117 ALA A C 1
ATOM 915 O O . ALA A 1 117 ? 6.565 1.934 -1.065 1.00 94.44 117 ALA A O 1
ATOM 916 N N . ALA A 1 118 ? 6.368 1.738 1.169 1.00 91.19 118 ALA A N 1
ATOM 917 C CA . ALA A 1 118 ? 7.370 0.684 1.309 1.00 91.19 118 ALA A CA 1
ATOM 918 C C . ALA A 1 118 ? 6.985 -0.584 0.522 1.00 91.19 118 ALA A C 1
ATOM 920 O O . ALA A 1 118 ? 7.776 -1.080 -0.286 1.00 91.19 118 ALA A O 1
ATOM 921 N N . ASP A 1 119 ? 5.748 -1.062 0.685 1.00 91.25 119 ASP A N 1
ATOM 922 C CA . ASP A 1 119 ? 5.252 -2.258 -0.003 1.00 91.25 119 ASP A CA 1
ATOM 923 C C . ASP A 1 119 ? 5.107 -2.047 -1.513 1.00 91.25 119 ASP A C 1
ATOM 925 O O . ASP A 1 119 ? 5.390 -2.955 -2.295 1.00 91.25 119 ASP A O 1
ATOM 929 N N . ALA A 1 120 ? 4.716 -0.848 -1.951 1.00 91.88 120 ALA A N 1
ATOM 930 C CA . ALA A 1 120 ? 4.603 -0.520 -3.368 1.00 91.88 120 ALA A CA 1
ATOM 931 C C . ALA A 1 120 ? 5.978 -0.487 -4.057 1.00 91.88 120 ALA A C 1
ATOM 933 O O . ALA A 1 120 ? 6.147 -1.079 -5.126 1.00 91.88 120 ALA A O 1
ATOM 934 N N . LYS A 1 121 ? 6.987 0.135 -3.430 1.00 91.75 121 LYS A N 1
ATOM 935 C CA . LYS A 1 121 ? 8.374 0.127 -3.931 1.00 91.75 121 LYS A CA 1
ATOM 936 C C . LYS A 1 121 ? 8.927 -1.296 -4.013 1.00 91.75 121 LYS A C 1
ATOM 938 O O . LYS A 1 121 ? 9.507 -1.667 -5.036 1.00 91.75 121 LYS A O 1
ATOM 943 N N . ARG A 1 122 ? 8.695 -2.106 -2.972 1.00 88.38 122 ARG A N 1
ATOM 944 C CA . ARG A 1 122 ? 9.067 -3.526 -2.954 1.00 88.38 122 ARG A CA 1
ATOM 945 C C . ARG A 1 122 ? 8.413 -4.288 -4.103 1.00 88.38 122 ARG A C 1
ATOM 947 O O . ARG A 1 122 ? 9.104 -4.992 -4.833 1.00 88.38 122 ARG A O 1
ATOM 954 N N . ALA A 1 123 ? 7.114 -4.082 -4.316 1.00 88.25 123 ALA A N 1
ATOM 955 C CA . ALA A 1 123 ? 6.377 -4.732 -5.392 1.00 88.25 123 ALA A CA 1
ATOM 956 C C . ALA A 1 123 ? 6.949 -4.404 -6.774 1.00 88.25 123 ALA A C 1
ATOM 958 O O . ALA A 1 123 ? 7.125 -5.308 -7.585 1.00 88.25 123 ALA A O 1
ATOM 959 N N . VAL A 1 124 ? 7.314 -3.145 -7.038 1.00 88.69 124 VAL A N 1
ATOM 960 C CA . VAL A 1 124 ? 7.970 -2.761 -8.301 1.00 88.69 124 VAL A CA 1
ATOM 961 C C . VAL A 1 124 ? 9.306 -3.473 -8.471 1.00 88.69 124 VAL A C 1
ATOM 963 O O . VAL A 1 124 ? 9.573 -4.009 -9.547 1.00 88.69 124 VAL A O 1
ATOM 966 N N . ARG A 1 125 ? 10.118 -3.547 -7.417 1.00 88.88 125 ARG A N 1
ATOM 967 C CA . ARG A 1 125 ? 11.421 -4.219 -7.450 1.00 88.88 125 ARG A CA 1
ATOM 968 C C . ARG A 1 125 ? 11.297 -5.723 -7.711 1.00 88.88 125 ARG A C 1
ATOM 970 O O . ARG A 1 125 ? 12.022 -6.274 -8.537 1.00 88.88 125 ARG A O 1
ATOM 977 N N . GLU A 1 126 ? 10.377 -6.383 -7.015 1.00 86.12 126 GLU A N 1
ATOM 978 C CA . GLU A 1 126 ? 10.198 -7.841 -7.038 1.00 86.12 126 GLU A CA 1
ATOM 979 C C . GLU A 1 126 ? 9.304 -8.330 -8.192 1.00 86.12 126 GLU A C 1
ATOM 981 O O . GLU A 1 126 ? 9.298 -9.519 -8.508 1.00 86.12 126 GLU A O 1
ATOM 986 N N . SER A 1 127 ? 8.603 -7.422 -8.879 1.00 84.19 127 SER A N 1
ATOM 987 C CA . SER A 1 127 ? 7.715 -7.722 -10.015 1.00 84.19 127 SER A CA 1
ATOM 988 C C . SER A 1 127 ? 8.391 -8.450 -11.184 1.00 84.19 127 SER A C 1
ATOM 990 O O . SER A 1 127 ? 7.727 -9.107 -11.987 1.00 84.19 127 SER A O 1
ATOM 992 N N . GLY A 1 128 ? 9.713 -8.306 -11.323 1.00 83.12 128 GLY A N 1
ATOM 993 C CA . GLY A 1 128 ? 10.452 -8.760 -12.499 1.00 83.12 128 GLY A CA 1
ATOM 994 C C . GLY A 1 128 ? 10.280 -7.865 -13.731 1.00 83.12 128 GLY A C 1
ATOM 995 O O . GLY A 1 128 ? 10.690 -8.270 -14.818 1.00 83.12 128 GLY A O 1
ATOM 996 N N . LEU A 1 129 ? 9.710 -6.662 -13.576 1.00 81.69 129 LEU A N 1
ATOM 997 C CA . LEU A 1 129 ? 9.646 -5.643 -14.630 1.00 81.69 129 LEU A CA 1
ATOM 998 C C . LEU A 1 129 ? 11.039 -5.125 -15.016 1.00 81.69 129 LEU A C 1
ATOM 1000 O O . LEU A 1 129 ? 11.246 -4.709 -16.153 1.00 81.69 129 LEU A O 1
ATOM 1004 N N . TYR A 1 130 ? 12.004 -5.171 -14.095 1.00 84.94 130 TYR A N 1
ATOM 1005 C CA . TYR A 1 130 ? 13.352 -4.626 -14.249 1.00 84.94 130 TYR A CA 1
ATOM 1006 C C . TYR A 1 130 ? 14.428 -5.703 -14.126 1.00 84.94 130 TYR A C 1
ATOM 1008 O O . TYR A 1 130 ? 14.332 -6.613 -13.303 1.00 84.94 130 TYR A O 1
ATOM 1016 N N . SER A 1 131 ? 15.470 -5.582 -14.944 1.00 85.00 131 SER A N 1
ATOM 1017 C CA . SER A 1 131 ? 16.697 -6.371 -14.844 1.00 85.00 131 SER A CA 1
ATOM 1018 C C . SER A 1 131 ? 17.515 -5.908 -13.640 1.00 85.00 131 SER A C 1
ATOM 1020 O O . SER A 1 131 ? 17.425 -4.751 -13.243 1.00 85.00 131 SER A O 1
ATOM 1022 N N . GLN A 1 132 ? 18.381 -6.767 -13.093 1.00 85.12 132 GLN A N 1
ATOM 1023 C CA . GLN A 1 132 ? 19.172 -6.434 -11.896 1.00 85.12 132 GLN A CA 1
ATOM 1024 C C . GLN A 1 132 ? 19.990 -5.138 -12.021 1.00 85.12 132 GLN A C 1
ATOM 1026 O O . GLN A 1 132 ? 20.097 -4.401 -11.048 1.00 85.12 132 GLN A O 1
ATOM 1031 N N . HIS A 1 133 ? 20.528 -4.837 -13.206 1.00 86.50 133 HIS A N 1
ATOM 1032 C CA . HIS A 1 133 ? 21.314 -3.624 -13.457 1.00 86.50 133 HIS A CA 1
ATOM 1033 C C . HIS A 1 133 ? 20.463 -2.349 -13.608 1.00 86.50 133 HIS A C 1
ATOM 1035 O O . HIS A 1 133 ? 21.009 -1.254 -13.582 1.00 86.50 133 HIS A O 1
ATOM 1041 N N . GLU A 1 134 ? 19.142 -2.477 -13.772 1.00 84.62 134 GLU A N 1
ATOM 1042 C CA . GLU A 1 134 ? 18.197 -1.351 -13.830 1.00 84.62 134 GLU A CA 1
ATOM 1043 C C . GLU A 1 134 ? 17.660 -0.989 -12.430 1.00 84.62 134 GLU A C 1
ATOM 1045 O O . GLU A 1 134 ? 16.918 -0.018 -12.277 1.00 84.62 134 GLU A O 1
ATOM 1050 N N . LEU A 1 135 ? 17.980 -1.788 -11.403 1.00 87.56 135 LEU A N 1
ATOM 1051 C CA . LEU A 1 135 ? 17.461 -1.608 -10.052 1.00 87.56 135 LEU A CA 1
ATOM 1052 C C . LEU A 1 135 ? 18.263 -0.562 -9.274 1.00 87.56 135 LEU A C 1
ATOM 1054 O O . LEU A 1 135 ? 19.364 -0.830 -8.801 1.00 87.56 135 LEU A O 1
ATOM 1058 N N . GLU A 1 136 ? 17.638 0.586 -9.029 1.00 86.25 136 GLU A N 1
ATOM 1059 C CA . GLU A 1 136 ? 18.070 1.541 -7.999 1.00 86.25 136 GLU A CA 1
ATOM 1060 C C . GLU A 1 136 ? 18.400 0.874 -6.647 1.00 86.25 136 GLU A C 1
ATOM 1062 O O . GLU A 1 136 ? 17.719 -0.088 -6.257 1.00 86.25 136 GLU A O 1
ATOM 1067 N N . PRO A 1 137 ? 19.366 1.405 -5.874 1.00 83.44 137 PRO A N 1
ATOM 1068 C CA . PRO A 1 137 ? 19.648 0.961 -4.509 1.00 83.44 137 PRO A CA 1
ATOM 1069 C C . PRO A 1 137 ? 18.397 0.905 -3.619 1.00 83.44 137 PRO A C 1
ATOM 1071 O O . PRO A 1 137 ? 17.397 1.576 -3.876 1.00 83.44 137 PRO A O 1
ATOM 1074 N N . LEU A 1 138 ? 18.448 0.081 -2.569 1.00 78.06 138 LEU A N 1
ATOM 1075 C CA . LEU A 1 138 ? 17.385 0.045 -1.560 1.00 78.06 138 LEU A CA 1
ATOM 1076 C C . LEU A 1 138 ? 17.390 1.351 -0.762 1.00 78.06 138 LEU A C 1
ATOM 1078 O O . LEU A 1 138 ? 18.390 1.673 -0.106 1.00 78.06 138 LEU A O 1
ATOM 1082 N N . ASP A 1 139 ? 16.269 2.063 -0.777 1.00 77.44 139 ASP A N 1
ATOM 1083 C CA . ASP A 1 139 ? 16.064 3.217 0.092 1.00 77.44 139 ASP A CA 1
ATOM 1084 C C . ASP A 1 139 ? 15.681 2.799 1.529 1.00 77.44 139 ASP A C 1
ATOM 1086 O O . ASP A 1 139 ? 15.592 1.614 1.868 1.00 77.44 139 ASP A O 1
ATOM 1090 N N . ALA A 1 140 ? 15.539 3.779 2.426 1.00 70.88 140 ALA A N 1
ATOM 1091 C CA . ALA A 1 140 ? 15.232 3.520 3.833 1.00 70.88 140 ALA A CA 1
ATOM 1092 C C . ALA A 1 140 ? 13.877 2.813 4.027 1.00 70.88 140 ALA A C 1
ATOM 1094 O O . ALA A 1 140 ? 13.755 1.998 4.942 1.00 70.88 140 ALA A O 1
ATOM 1095 N N . ASP A 1 141 ? 12.896 3.078 3.162 1.00 64.38 141 ASP A N 1
ATOM 1096 C CA . ASP A 1 141 ? 11.566 2.470 3.238 1.00 64.38 141 ASP A CA 1
ATOM 1097 C C . ASP A 1 141 ? 11.614 1.006 2.782 1.00 64.38 141 ASP A C 1
ATOM 1099 O O . ASP A 1 141 ? 11.059 0.127 3.442 1.00 64.38 141 ASP A O 1
ATOM 1103 N N . GLU A 1 142 ? 12.353 0.709 1.709 1.00 64.31 142 GLU A N 1
ATOM 1104 C CA . GLU A 1 142 ? 12.556 -0.664 1.232 1.00 64.31 142 GLU A CA 1
ATOM 1105 C C . GLU A 1 142 ? 13.353 -1.518 2.230 1.00 64.31 142 GLU A C 1
ATOM 1107 O O . GLU A 1 142 ? 13.079 -2.708 2.388 1.00 64.31 142 GLU A O 1
ATOM 1112 N N . LYS A 1 143 ? 14.314 -0.925 2.952 1.00 69.44 143 LYS A N 1
ATOM 1113 C CA . LYS A 1 143 ? 15.049 -1.622 4.024 1.00 69.44 143 LYS A CA 1
ATOM 1114 C C . LYS A 1 143 ? 14.150 -2.004 5.200 1.00 69.44 143 LYS A C 1
ATOM 1116 O O . LYS A 1 143 ? 14.398 -3.025 5.837 1.00 69.44 143 LYS A O 1
ATOM 1121 N N . ILE A 1 144 ? 13.125 -1.202 5.495 1.00 59.97 144 ILE A N 1
ATOM 1122 C CA . ILE A 1 144 ? 12.131 -1.525 6.526 1.00 59.97 144 ILE A CA 1
ATOM 1123 C C . ILE A 1 144 ? 11.283 -2.715 6.067 1.00 59.97 144 ILE A C 1
ATOM 1125 O O . ILE A 1 144 ? 11.136 -3.669 6.825 1.00 59.97 144 ILE A O 1
ATOM 1129 N N . ALA A 1 145 ? 10.801 -2.704 4.821 1.00 58.72 145 ALA A N 1
ATOM 1130 C CA . ALA A 1 145 ? 10.018 -3.811 4.266 1.00 58.72 145 ALA A CA 1
ATOM 1131 C C . ALA A 1 145 ? 10.813 -5.129 4.203 1.00 58.72 145 ALA A C 1
ATOM 1133 O O . ALA A 1 145 ? 10.287 -6.184 4.549 1.00 58.72 145 ALA A O 1
ATOM 1134 N N . ALA A 1 146 ? 12.098 -5.073 3.839 1.00 59.38 146 ALA A N 1
ATOM 1135 C CA . ALA A 1 146 ? 12.975 -6.245 3.785 1.00 59.38 146 ALA A CA 1
ATOM 1136 C C . ALA A 1 146 ? 13.253 -6.888 5.157 1.00 59.38 146 ALA A C 1
ATOM 1138 O O . ALA A 1 146 ? 13.687 -8.031 5.205 1.00 59.38 146 ALA A O 1
ATOM 1139 N N . LYS A 1 147 ? 13.027 -6.165 6.263 1.00 56.78 147 LYS A N 1
ATOM 1140 C CA . LYS A 1 147 ? 13.229 -6.658 7.636 1.00 56.78 147 LYS A CA 1
ATOM 1141 C C . LYS A 1 147 ? 11.965 -7.285 8.245 1.00 56.78 147 LYS A C 1
ATOM 1143 O O . LYS A 1 147 ? 12.039 -7.879 9.315 1.00 56.78 147 LYS A O 1
ATOM 1148 N N . ILE A 1 148 ? 10.811 -7.086 7.604 1.00 51.09 148 ILE A N 1
ATOM 1149 C CA . ILE A 1 148 ? 9.515 -7.649 8.017 1.00 51.09 148 ILE A CA 1
ATOM 1150 C C . ILE A 1 148 ? 9.299 -9.049 7.394 1.00 51.09 148 ILE A C 1
ATOM 1152 O O . ILE A 1 148 ? 8.445 -9.797 7.868 1.00 51.09 148 ILE A O 1
ATOM 1156 N N . MET A 1 149 ? 10.083 -9.413 6.368 1.00 45.69 149 MET A N 1
ATOM 1157 C CA . MET A 1 149 ? 10.227 -10.788 5.855 1.00 45.69 149 MET A CA 1
ATOM 1158 C C . MET A 1 149 ? 11.295 -11.561 6.626 1.00 45.69 149 MET A C 1
ATOM 1160 O O . MET A 1 149 ? 11.089 -12.781 6.800 1.00 45.69 149 MET A O 1
#

Organism: NCBI:txid1423913

Secondary structure (DSSP, 8-state):
-HHHHHHHHHHHHHHSTTHHHHHHHHH--TTS-HHHHTT--HHHHHHHHHHHHHHHHHHTTTTTS-SSSPPPHHHHHHHHHHHHHHHHHHHHHHTT---SSHHHHHHHHHHHHHHHHHHHHHHHHHTSSS-GGG-PPP-HHHHHHHTT-

InterPro domains:
  IPR022234 Virulence factor CipC-like [PF12585] (35-116)

Foldseek 3Di:
DVVVLVVQLVVLCCPQPLNPVLVQLVPAFLPPDLVSQQPDALLSLLNNLLVVLVVVLVVVCLQPPPDPDRDALVRQLVSSLVSSLVSSVVSCVGNVHDDPDVVRVVVSSVSSSLSNSLNNSVSSVSSPSDDPVSDDDQDPSVVVSVVVD

Radius of gyration: 15.79 Å; chains: 1; bounding box: 43×29×45 Å